Protein AF-A0A948HMK0-F1 (afdb_monomer_lite)

Structure (mmCIF, N/CA/C/O backbone):
data_AF-A0A948HMK0-F1
#
_entry.id   AF-A0A948HMK0-F1
#
loop_
_atom_site.group_PDB
_atom_site.id
_atom_site.type_symbol
_atom_site.label_atom_id
_atom_site.label_alt_id
_atom_site.label_comp_id
_atom_site.label_asym_id
_atom_site.label_entity_id
_atom_site.label_seq_id
_atom_site.pdbx_PDB_ins_code
_atom_site.Cartn_x
_atom_site.Cartn_y
_atom_site.Cartn_z
_atom_site.occupancy
_atom_site.B_iso_or_equiv
_atom_site.auth_seq_id
_atom_site.auth_comp_id
_atom_site.auth_asym_id
_atom_site.auth_atom_id
_atom_site.pdbx_PDB_model_num
ATOM 1 N N . MET A 1 1 ? 12.712 12.125 -10.000 1.00 62.09 1 MET A N 1
ATOM 2 C CA . MET A 1 1 ? 12.623 11.352 -8.738 1.00 62.09 1 MET A CA 1
ATOM 3 C C . MET A 1 1 ? 11.323 11.630 -7.982 1.00 62.09 1 MET A C 1
ATOM 5 O O . MET A 1 1 ? 10.905 10.783 -7.204 1.00 62.09 1 MET A O 1
ATOM 9 N N . ASP A 1 2 ? 10.642 12.752 -8.235 1.00 75.06 2 ASP A N 1
ATOM 10 C CA . ASP A 1 2 ? 9.467 13.175 -7.453 1.00 75.06 2 ASP A CA 1
ATOM 11 C C . ASP A 1 2 ? 8.222 12.293 -7.645 1.00 75.06 2 ASP A C 1
ATOM 13 O O . ASP A 1 2 ? 7.453 12.108 -6.706 1.00 75.06 2 ASP A O 1
ATOM 17 N N . GLY A 1 3 ? 8.066 11.661 -8.815 1.00 87.56 3 GLY A N 1
ATOM 18 C CA . GLY A 1 3 ? 6.916 10.794 -9.107 1.00 87.56 3 GLY A CA 1
ATOM 19 C C . GLY A 1 3 ? 6.846 9.522 -8.255 1.00 87.56 3 GLY A C 1
ATOM 20 O O . GLY A 1 3 ? 5.760 9.115 -7.858 1.00 87.56 3 GLY A O 1
ATOM 21 N N . GLN A 1 4 ? 7.990 8.917 -7.916 1.00 91.50 4 GLN A N 1
ATOM 22 C CA . GLN A 1 4 ? 8.021 7.717 -7.070 1.00 91.50 4 GLN A CA 1
ATOM 23 C C . GLN A 1 4 ? 7.668 8.055 -5.618 1.00 91.50 4 GLN A C 1
ATOM 25 O O . GLN A 1 4 ? 6.854 7.378 -4.995 1.00 91.50 4 GLN A O 1
ATOM 30 N N . LYS A 1 5 ? 8.241 9.144 -5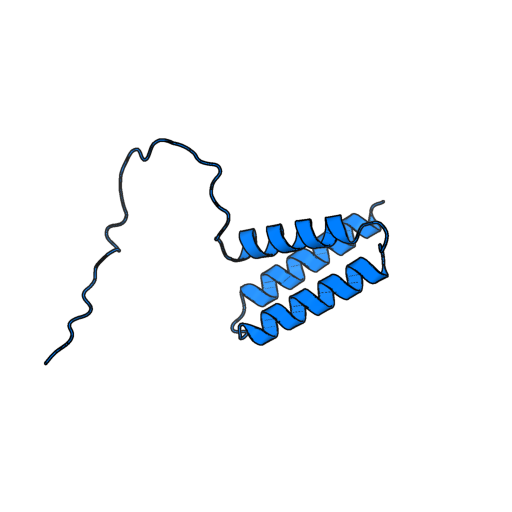.092 1.00 93.00 5 LYS A N 1
ATOM 31 C CA . LYS A 1 5 ? 7.934 9.631 -3.743 1.00 93.00 5 LYS A CA 1
ATOM 32 C C . LYS A 1 5 ? 6.447 9.956 -3.598 1.00 93.00 5 LYS A C 1
ATOM 34 O O . LYS A 1 5 ? 5.846 9.609 -2.585 1.00 93.00 5 LYS A O 1
ATOM 39 N N . GLU A 1 6 ? 5.859 10.589 -4.610 1.00 95.94 6 GLU A N 1
ATOM 40 C CA . GLU A 1 6 ? 4.433 10.906 -4.614 1.00 95.94 6 GLU A CA 1
ATOM 41 C C . GLU A 1 6 ? 3.559 9.649 -4.700 1.00 95.94 6 GLU A C 1
ATOM 43 O O . GLU A 1 6 ? 2.610 9.514 -3.930 1.00 95.94 6 GLU A O 1
ATOM 48 N N . ALA A 1 7 ? 3.914 8.682 -5.551 1.00 95.75 7 ALA A N 1
ATOM 49 C CA . ALA A 1 7 ? 3.207 7.404 -5.629 1.00 95.75 7 ALA A CA 1
ATOM 50 C C . ALA A 1 7 ? 3.213 6.654 -4.287 1.00 95.75 7 ALA A C 1
ATOM 52 O O . ALA A 1 7 ? 2.177 6.149 -3.855 1.00 95.75 7 ALA A O 1
ATOM 53 N N . PHE A 1 8 ? 4.350 6.637 -3.586 1.00 96.19 8 PHE A N 1
ATOM 54 C CA . PHE A 1 8 ? 4.449 6.043 -2.252 1.00 96.19 8 PHE A CA 1
ATOM 55 C C . PHE A 1 8 ? 3.622 6.805 -1.214 1.00 96.19 8 PHE A C 1
ATOM 57 O O . PHE A 1 8 ? 2.937 6.183 -0.405 1.00 96.19 8 PHE A O 1
ATOM 64 N N . ARG A 1 9 ? 3.619 8.142 -1.258 1.00 96.31 9 ARG A N 1
ATOM 65 C CA . ARG A 1 9 ? 2.792 8.969 -0.368 1.00 96.31 9 ARG A CA 1
ATOM 66 C C . ARG A 1 9 ? 1.299 8.682 -0.554 1.00 96.31 9 ARG A C 1
ATOM 68 O O . ARG A 1 9 ? 0.579 8.559 0.436 1.00 96.31 9 ARG A O 1
ATOM 75 N N . LEU A 1 10 ? 0.841 8.566 -1.801 1.00 97.44 10 LEU A N 1
ATOM 76 C CA . LEU A 1 10 ? -0.551 8.249 -2.128 1.00 97.44 10 LEU A CA 1
ATOM 77 C C . LEU A 1 10 ? -0.922 6.826 -1.694 1.00 97.44 10 LEU A C 1
ATOM 79 O O . LEU A 1 10 ? -1.945 6.649 -1.040 1.00 97.44 10 LEU A O 1
ATOM 83 N N . ALA A 1 11 ? -0.064 5.841 -1.971 1.00 97.38 11 ALA A N 1
ATOM 84 C CA . ALA A 1 11 ? -0.258 4.457 -1.537 1.00 97.38 11 ALA A CA 1
ATOM 85 C C . ALA A 1 11 ? -0.357 4.332 -0.006 1.00 97.38 11 ALA A C 1
ATOM 87 O O . ALA A 1 11 ? -1.236 3.644 0.509 1.00 97.38 11 ALA A O 1
ATOM 88 N N . HIS A 1 12 ? 0.498 5.043 0.732 1.00 96.56 12 HIS A N 1
ATOM 89 C CA . HIS A 1 12 ? 0.435 5.080 2.191 1.00 96.56 12 HIS A CA 1
ATOM 90 C C . HIS A 1 12 ? -0.882 5.689 2.700 1.00 96.56 12 HIS A C 1
ATOM 92 O O . HIS A 1 12 ? -1.510 5.150 3.610 1.00 96.56 12 HIS A O 1
ATOM 98 N N . ALA A 1 13 ? -1.333 6.795 2.099 1.00 95.62 13 ALA A N 1
ATOM 99 C CA . ALA A 1 13 ? -2.597 7.430 2.468 1.00 95.62 13 ALA A CA 1
ATOM 100 C C . ALA A 1 13 ? -3.821 6.547 2.156 1.00 95.62 13 ALA A C 1
ATOM 102 O O . ALA A 1 13 ? -4.799 6.577 2.903 1.00 95.62 13 ALA A O 1
ATOM 103 N N . GLU A 1 14 ? -3.770 5.770 1.073 1.00 95.12 14 GLU A N 1
ATOM 104 C CA . GLU A 1 14 ? -4.793 4.789 0.692 1.00 95.12 14 GLU A CA 1
ATOM 105 C C . GLU A 1 14 ? -4.880 3.651 1.726 1.00 95.12 14 GLU A C 1
ATOM 107 O O . GLU A 1 14 ? -5.966 3.361 2.236 1.00 95.12 14 GLU A O 1
ATOM 112 N N . LEU A 1 15 ? -3.733 3.088 2.134 1.00 94.75 15 LEU A N 1
ATOM 113 C CA . LEU A 1 15 ? -3.660 2.103 3.222 1.00 94.75 15 LEU A CA 1
ATOM 114 C C . LEU A 1 15 ? -4.207 2.667 4.540 1.00 94.75 15 LEU A C 1
ATOM 116 O O . LEU A 1 15 ? -5.028 2.027 5.194 1.00 94.75 15 LEU A O 1
ATOM 120 N N . ALA A 1 16 ? -3.805 3.878 4.929 1.00 93.50 16 ALA A N 1
ATOM 121 C CA . ALA A 1 16 ? -4.261 4.484 6.180 1.00 93.50 16 ALA A CA 1
ATOM 122 C C . ALA A 1 16 ? -5.790 4.662 6.218 1.00 93.50 16 ALA A C 1
ATOM 124 O O . ALA A 1 16 ? -6.426 4.360 7.229 1.00 93.50 16 ALA A O 1
ATOM 125 N N . GLN A 1 17 ? -6.398 5.091 5.108 1.00 92.06 17 GLN A N 1
ATOM 126 C CA . GLN A 1 17 ? -7.855 5.228 4.997 1.00 92.06 17 GLN A CA 1
ATOM 127 C C . GLN A 1 17 ? -8.575 3.881 5.104 1.00 92.06 17 GLN A C 1
ATOM 129 O O . GLN A 1 17 ? -9.566 3.764 5.825 1.00 92.06 17 GLN A O 1
ATOM 134 N N . CYS A 1 18 ? -8.054 2.856 4.429 1.00 90.69 18 CYS A N 1
ATOM 135 C CA . CYS A 1 18 ? -8.612 1.507 4.446 1.00 90.69 18 CYS A CA 1
ATOM 136 C C . CYS A 1 18 ? -8.660 0.910 5.870 1.00 90.69 18 CYS A C 1
ATOM 138 O O . CYS A 1 18 ? -9.641 0.275 6.267 1.00 90.69 18 CYS A O 1
ATOM 140 N N . TRP A 1 19 ? -7.634 1.177 6.680 1.00 87.38 19 TRP A N 1
ATOM 141 C CA . TRP A 1 19 ? -7.571 0.720 8.071 1.00 87.38 19 TRP A CA 1
ATOM 142 C C . TRP A 1 19 ? -8.347 1.592 9.064 1.00 87.38 19 TRP A C 1
ATOM 144 O O . TRP A 1 19 ? -8.790 1.070 10.085 1.00 87.38 19 TRP A O 1
ATOM 154 N N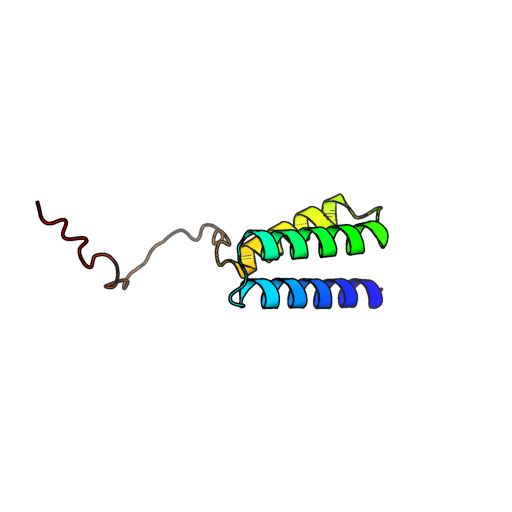 . ALA A 1 20 ? -8.544 2.882 8.777 1.00 83.69 20 ALA A N 1
ATOM 155 C CA . ALA A 1 20 ? -9.378 3.770 9.590 1.00 83.69 20 ALA A CA 1
ATOM 156 C C . ALA A 1 20 ? -10.891 3.529 9.392 1.00 83.69 20 ALA A C 1
ATOM 158 O O . ALA A 1 20 ? -11.694 3.888 10.252 1.00 83.69 20 ALA A O 1
ATOM 159 N N . GLY A 1 21 ? -11.289 2.931 8.265 1.00 77.50 21 GLY A N 1
ATOM 160 C CA . GLY A 1 21 ? -12.682 2.622 7.944 1.00 77.50 21 GLY A CA 1
ATOM 161 C C . GLY A 1 21 ? -13.217 1.329 8.576 1.00 77.50 21 GLY A C 1
ATOM 162 O O . GLY A 1 21 ? -12.476 0.466 9.055 1.00 77.50 21 GLY A O 1
ATOM 163 N N . GLY A 1 22 ? -14.540 1.153 8.495 1.00 80.62 22 GLY A N 1
ATOM 164 C CA . GLY A 1 22 ? -15.266 -0.044 8.949 1.00 80.62 22 GLY A CA 1
ATOM 165 C C . GLY A 1 22 ? -15.097 -1.292 8.070 1.00 80.62 22 GLY A C 1
ATOM 166 O O . GLY A 1 22 ? -15.947 -2.175 8.114 1.00 80.62 22 GLY A O 1
ATOM 167 N N . MET A 1 23 ? -14.040 -1.358 7.255 1.00 89.38 23 MET A N 1
ATOM 168 C CA . MET A 1 23 ? -13.741 -2.503 6.391 1.00 89.38 23 MET A CA 1
ATOM 169 C C . MET A 1 23 ? -13.379 -3.751 7.199 1.00 89.38 23 MET A C 1
ATOM 171 O O . MET A 1 23 ? -12.758 -3.674 8.265 1.00 89.38 23 MET A O 1
ATOM 175 N N . SER A 1 24 ? -13.722 -4.914 6.654 1.00 92.38 24 SER A N 1
ATOM 176 C CA . SER A 1 24 ? -13.297 -6.204 7.186 1.00 92.38 24 SER A CA 1
ATOM 177 C C . SER A 1 24 ? -11.786 -6.415 7.026 1.00 92.38 24 SER A C 1
ATOM 179 O O . SER A 1 24 ? -11.110 -5.766 6.226 1.00 92.38 24 SER A O 1
ATOM 181 N N . ALA A 1 25 ? -11.234 -7.373 7.775 1.00 90.12 25 ALA A N 1
ATOM 182 C CA . ALA A 1 25 ? -9.822 -7.732 7.654 1.00 90.12 25 ALA A CA 1
ATOM 183 C C . ALA A 1 25 ? -9.457 -8.223 6.240 1.00 90.12 25 ALA A C 1
ATOM 185 O O . ALA A 1 25 ? -8.378 -7.900 5.753 1.00 90.12 25 ALA A O 1
ATOM 186 N N . ALA A 1 26 ? -10.349 -8.967 5.578 1.00 93.75 26 ALA A N 1
ATOM 187 C CA . ALA A 1 26 ? -10.113 -9.484 4.230 1.00 93.75 26 ALA A CA 1
ATOM 188 C C . ALA A 1 26 ? -10.029 -8.356 3.191 1.00 93.75 26 ALA A C 1
ATOM 190 O O . ALA A 1 26 ? -9.115 -8.343 2.373 1.00 93.75 26 ALA A O 1
ATOM 191 N N . GLU A 1 27 ? -10.932 -7.375 3.266 1.00 94.12 27 GLU A N 1
ATOM 192 C CA . GLU A 1 27 ? -10.922 -6.213 2.367 1.00 94.12 27 GLU A CA 1
ATOM 193 C C . GLU A 1 27 ? -9.654 -5.375 2.543 1.00 94.12 27 GLU A C 1
ATOM 195 O O . GLU A 1 27 ? -9.058 -4.941 1.561 1.00 94.12 27 GLU A O 1
ATOM 200 N N . ARG A 1 28 ? -9.190 -5.210 3.787 1.00 94.50 28 ARG A N 1
ATOM 201 C CA . ARG A 1 28 ? -7.940 -4.496 4.076 1.00 94.50 28 ARG A CA 1
ATOM 202 C C . ARG A 1 28 ? -6.726 -5.160 3.434 1.00 94.50 28 ARG A C 1
ATOM 204 O O . ARG A 1 28 ? -5.911 -4.484 2.810 1.00 94.50 28 ARG A O 1
ATOM 211 N N . TRP A 1 29 ? -6.619 -6.483 3.542 1.00 95.44 29 TRP A N 1
ATOM 212 C CA . TRP A 1 29 ? -5.521 -7.222 2.916 1.00 95.44 29 TRP A CA 1
ATOM 213 C C . TRP A 1 29 ? -5.618 -7.253 1.388 1.00 95.44 29 TRP A C 1
ATOM 215 O O . TRP A 1 29 ? -4.598 -7.111 0.727 1.00 95.44 29 TRP A O 1
ATOM 225 N N . ALA A 1 30 ? -6.824 -7.301 0.819 1.00 96.56 30 ALA A N 1
ATOM 226 C CA . ALA A 1 30 ? -6.996 -7.183 -0.629 1.00 96.56 30 ALA A CA 1
ATOM 227 C C . ALA A 1 30 ? -6.497 -5.828 -1.170 1.00 96.56 30 ALA A C 1
ATOM 229 O O . ALA A 1 30 ? -5.859 -5.772 -2.221 1.00 96.56 30 ALA A O 1
ATOM 230 N N . VAL A 1 31 ? -6.743 -4.732 -0.441 1.00 95.75 31 VAL A N 1
ATOM 231 C CA . VAL A 1 31 ? -6.215 -3.398 -0.784 1.00 95.75 31 VAL A CA 1
ATOM 232 C C . VAL A 1 31 ? -4.691 -3.365 -0.674 1.00 95.75 31 VAL A C 1
ATOM 234 O O . VAL A 1 31 ? -4.022 -2.812 -1.546 1.00 95.75 31 VAL A O 1
ATOM 237 N N . TYR A 1 32 ? -4.128 -3.981 0.368 1.00 97.12 32 TYR A N 1
ATOM 238 C CA . TYR A 1 32 ? -2.679 -4.117 0.513 1.00 97.12 32 TYR A CA 1
ATOM 239 C C . TYR A 1 32 ? -2.046 -4.831 -0.683 1.00 97.12 32 TYR A C 1
ATOM 241 O O . TYR A 1 32 ? -1.105 -4.297 -1.269 1.00 97.12 32 TYR A O 1
ATOM 249 N N . ASP A 1 33 ? -2.588 -5.980 -1.085 1.00 97.88 33 ASP A N 1
ATOM 250 C CA . ASP A 1 33 ? -2.064 -6.759 -2.209 1.00 97.88 33 ASP A CA 1
ATOM 251 C C . ASP A 1 33 ? -2.163 -5.970 -3.526 1.00 97.88 33 ASP A C 1
ATOM 253 O O . ASP A 1 33 ? -1.190 -5.869 -4.272 1.00 97.88 33 ASP A O 1
ATOM 257 N N . ALA A 1 34 ? -3.291 -5.294 -3.769 1.00 98.12 34 ALA A N 1
ATOM 258 C CA . ALA A 1 34 ? -3.472 -4.460 -4.959 1.00 98.12 34 ALA A CA 1
ATOM 259 C C . ALA A 1 34 ? -2.458 -3.301 -5.036 1.00 98.12 34 ALA A C 1
ATOM 261 O O . ALA A 1 34 ? -1.937 -2.979 -6.110 1.00 98.12 34 ALA A O 1
ATOM 262 N N . ILE A 1 35 ? -2.156 -2.667 -3.899 1.00 98.12 35 ILE A N 1
ATOM 263 C CA . ILE A 1 35 ? -1.142 -1.610 -3.819 1.00 98.12 35 ILE A CA 1
ATOM 264 C C . ILE A 1 35 ? 0.252 -2.189 -4.059 1.00 98.12 35 ILE A C 1
ATOM 266 O O . ILE A 1 35 ? 1.022 -1.596 -4.817 1.00 98.12 35 ILE A O 1
ATOM 270 N N . HIS A 1 36 ? 0.568 -3.330 -3.447 1.00 98.19 36 HIS A N 1
ATOM 271 C CA . HIS A 1 36 ? 1.845 -4.016 -3.622 1.00 98.19 36 HIS A CA 1
ATOM 272 C C . HIS A 1 36 ? 2.099 -4.313 -5.100 1.00 98.19 36 HIS A C 1
ATOM 274 O O . HIS A 1 36 ? 3.120 -3.889 -5.646 1.00 98.19 36 HIS A O 1
ATOM 280 N N . ASP A 1 37 ? 1.139 -4.945 -5.770 1.00 98.25 37 ASP A N 1
ATOM 281 C CA . ASP A 1 37 ? 1.269 -5.344 -7.168 1.00 98.25 37 ASP A CA 1
ATOM 282 C C . ASP A 1 37 ? 1.440 -4.132 -8.088 1.00 98.25 37 ASP A C 1
ATOM 284 O O . ASP A 1 37 ? 2.306 -4.133 -8.966 1.00 98.25 37 ASP A O 1
ATOM 288 N N . ARG A 1 38 ? 0.689 -3.048 -7.843 1.00 98.06 38 ARG A N 1
ATOM 289 C CA . ARG A 1 38 ? 0.830 -1.783 -8.584 1.00 98.06 38 ARG A CA 1
ATOM 290 C C . ARG A 1 38 ? 2.230 -1.183 -8.433 1.00 98.06 38 ARG A C 1
ATOM 292 O O . ARG A 1 38 ? 2.814 -0.744 -9.423 1.00 98.06 38 ARG A O 1
ATOM 299 N N . LEU A 1 39 ? 2.768 -1.146 -7.212 1.00 97.94 39 LEU A N 1
ATOM 300 C CA . LEU A 1 39 ? 4.092 -0.576 -6.949 1.00 97.94 39 LEU A CA 1
ATOM 301 C C . LEU A 1 39 ? 5.211 -1.452 -7.530 1.00 97.94 39 LEU A C 1
ATOM 303 O O . LEU A 1 39 ? 6.142 -0.923 -8.138 1.00 97.94 39 LEU A O 1
ATOM 307 N N . VAL A 1 40 ? 5.117 -2.778 -7.394 1.00 97.94 40 VAL A N 1
ATOM 308 C CA . VAL A 1 40 ? 6.105 -3.721 -7.942 1.00 97.94 40 VAL A CA 1
ATOM 309 C C . VAL A 1 40 ? 6.088 -3.722 -9.467 1.00 97.94 40 VAL A C 1
ATOM 311 O O . VAL A 1 40 ? 7.153 -3.741 -10.078 1.00 97.94 40 VAL A O 1
ATOM 314 N N . ALA A 1 41 ? 4.917 -3.632 -10.101 1.00 97.88 41 ALA A N 1
ATOM 315 C CA . ALA A 1 41 ? 4.826 -3.511 -11.555 1.00 97.88 41 ALA A CA 1
ATOM 316 C C . ALA A 1 41 ? 5.533 -2.247 -12.077 1.00 97.88 41 ALA A C 1
ATOM 318 O O . ALA A 1 41 ? 6.130 -2.269 -13.153 1.00 97.88 41 ALA A O 1
ATOM 319 N N . GLN A 1 42 ? 5.494 -1.153 -11.310 1.00 97.19 42 GLN A N 1
ATOM 320 C CA . GLN A 1 42 ? 6.120 0.113 -11.687 1.00 97.19 42 GLN A CA 1
ATOM 321 C C . GLN A 1 42 ? 7.625 0.161 -11.367 1.00 97.19 42 GLN A C 1
ATOM 323 O O . GLN A 1 42 ? 8.392 0.758 -12.125 1.00 97.19 42 GLN A O 1
ATOM 328 N N . TRP A 1 43 ? 8.060 -0.489 -10.283 1.00 96.94 43 TRP A N 1
ATOM 329 C CA . TRP A 1 43 ? 9.464 -0.553 -9.855 1.00 96.94 43 TRP A CA 1
ATOM 330 C C . TRP A 1 43 ? 9.879 -1.980 -9.461 1.00 96.94 43 TRP A C 1
ATOM 332 O O . TRP A 1 43 ? 10.161 -2.247 -8.290 1.00 96.94 43 TRP A O 1
ATOM 342 N N . PRO A 1 44 ? 9.990 -2.908 -10.429 1.00 96.50 44 PRO A N 1
ATOM 343 C CA . PRO A 1 44 ? 10.245 -4.321 -10.136 1.00 96.50 44 PRO A CA 1
ATOM 344 C C . PRO A 1 44 ? 11.614 -4.555 -9.487 1.00 96.50 44 PRO A C 1
ATOM 346 O O . PRO A 1 44 ? 11.760 -5.426 -8.632 1.00 96.50 44 PRO A O 1
ATOM 349 N N . ALA A 1 45 ? 12.612 -3.730 -9.826 1.00 97.38 45 ALA A N 1
ATOM 350 C CA . ALA A 1 45 ? 13.938 -3.777 -9.209 1.00 97.38 45 ALA A CA 1
ATOM 351 C C . ALA A 1 45 ? 13.922 -3.445 -7.701 1.00 97.38 45 ALA A C 1
ATOM 353 O O . ALA A 1 45 ? 14.861 -3.791 -6.988 1.00 97.38 45 ALA A O 1
ATOM 354 N N . GLU A 1 46 ? 12.860 -2.803 -7.201 1.00 96.31 46 GLU A N 1
ATOM 355 C CA . GLU A 1 46 ? 12.702 -2.418 -5.795 1.00 96.31 46 GLU A CA 1
ATOM 356 C C . GLU A 1 46 ? 11.731 -3.327 -5.021 1.00 96.31 46 GLU A C 1
ATOM 358 O O . GLU A 1 46 ? 11.400 -3.012 -3.880 1.00 96.31 46 GLU A O 1
ATOM 363 N N . ALA A 1 47 ? 11.298 -4.467 -5.576 1.00 95.44 47 ALA A N 1
ATOM 364 C CA . ALA A 1 47 ? 10.250 -5.307 -4.982 1.00 95.44 47 ALA A CA 1
ATOM 365 C C . ALA A 1 47 ? 10.488 -5.651 -3.497 1.00 95.44 47 ALA A C 1
ATOM 367 O O . ALA A 1 47 ? 9.618 -5.433 -2.659 1.00 95.44 47 ALA A O 1
ATOM 368 N N . HIS A 1 48 ? 11.700 -6.086 -3.137 1.00 95.94 48 HIS A N 1
ATOM 369 C CA . HIS A 1 48 ? 12.051 -6.387 -1.741 1.00 95.94 48 HIS A CA 1
ATOM 370 C C . HIS A 1 48 ? 11.935 -5.164 -0.818 1.00 95.94 48 HIS A C 1
ATOM 372 O O . HIS A 1 48 ? 11.491 -5.276 0.325 1.00 95.94 48 HIS A O 1
ATOM 378 N N . ARG A 1 49 ? 12.315 -3.982 -1.315 1.00 96.44 49 ARG A N 1
ATOM 379 C CA . ARG A 1 49 ? 12.217 -2.725 -0.569 1.00 96.44 49 ARG A CA 1
ATOM 380 C C . ARG A 1 49 ? 10.759 -2.302 -0.397 1.00 96.44 49 ARG A C 1
ATOM 382 O O . ARG A 1 49 ? 10.393 -1.860 0.688 1.00 96.44 49 ARG A O 1
ATOM 389 N N . ILE A 1 50 ? 9.943 -2.459 -1.441 1.00 97.62 50 ILE A N 1
ATOM 390 C CA . ILE A 1 50 ? 8.503 -2.172 -1.419 1.00 97.62 50 ILE A CA 1
ATOM 391 C C . ILE A 1 50 ? 7.813 -3.043 -0.367 1.00 97.62 50 ILE A C 1
ATOM 393 O O . ILE A 1 50 ? 7.112 -2.501 0.483 1.00 97.62 50 ILE A O 1
ATOM 397 N N . VAL A 1 51 ? 8.081 -4.354 -0.351 1.00 96.06 51 VAL A N 1
ATOM 398 C CA . VAL A 1 51 ? 7.538 -5.273 0.665 1.00 96.06 51 VAL A CA 1
ATOM 399 C C . VAL A 1 51 ? 7.899 -4.807 2.077 1.00 96.06 51 VAL A C 1
ATOM 401 O O . VAL A 1 51 ? 7.016 -4.650 2.918 1.00 96.06 51 VAL A O 1
ATOM 404 N N . GLY A 1 52 ? 9.182 -4.531 2.341 1.00 95.69 52 GLY A N 1
ATOM 405 C CA . GLY A 1 52 ? 9.626 -4.079 3.663 1.00 95.69 52 GLY A CA 1
ATOM 406 C C . GLY A 1 52 ? 8.963 -2.768 4.097 1.00 95.69 52 GLY A C 1
ATOM 407 O O . GLY A 1 52 ? 8.497 -2.645 5.227 1.00 95.69 52 GLY A O 1
ATOM 408 N N . MET A 1 53 ? 8.863 -1.805 3.181 1.00 96.56 53 MET A N 1
ATOM 409 C CA . MET A 1 53 ? 8.217 -0.519 3.429 1.00 96.56 53 MET A CA 1
ATOM 410 C C . MET A 1 53 ? 6.721 -0.673 3.736 1.00 96.56 53 MET A C 1
ATOM 412 O O . MET A 1 53 ? 6.237 -0.093 4.704 1.00 96.56 53 MET A O 1
ATOM 416 N N . MET A 1 54 ? 5.995 -1.484 2.962 1.00 96.25 54 MET A N 1
ATOM 417 C CA . MET A 1 54 ? 4.560 -1.700 3.163 1.00 96.25 54 MET A CA 1
ATOM 418 C C . MET A 1 54 ? 4.250 -2.424 4.479 1.00 96.25 54 MET A C 1
ATOM 420 O O . MET A 1 54 ? 3.283 -2.072 5.156 1.00 96.25 54 MET A O 1
ATOM 424 N N . VAL A 1 55 ? 5.088 -3.382 4.892 1.00 94.19 55 VAL A N 1
ATOM 425 C CA . VAL A 1 55 ? 4.966 -4.032 6.209 1.00 94.19 55 VAL A CA 1
ATOM 426 C C . VAL A 1 55 ? 5.153 -3.019 7.340 1.00 94.19 55 VAL A C 1
ATOM 428 O O . VAL A 1 55 ? 4.374 -3.032 8.299 1.00 94.19 55 VAL A O 1
ATOM 431 N N . MET A 1 56 ? 6.140 -2.120 7.235 1.00 95.00 56 MET A N 1
ATOM 432 C CA . MET A 1 56 ? 6.322 -1.053 8.228 1.00 95.00 56 MET A CA 1
ATOM 433 C C . MET A 1 56 ? 5.091 -0.150 8.298 1.00 95.00 56 MET A C 1
ATOM 435 O O . MET A 1 56 ? 4.557 0.048 9.385 1.00 95.00 56 MET A O 1
ATOM 439 N N . TRP A 1 57 ? 4.571 0.299 7.154 1.00 95.00 57 TRP A N 1
ATOM 440 C CA . TRP A 1 57 ? 3.368 1.131 7.095 1.00 95.00 57 TRP A CA 1
ATOM 441 C C . TRP A 1 57 ? 2.161 0.486 7.773 1.00 95.00 57 TRP A C 1
ATOM 443 O O . TRP A 1 57 ? 1.523 1.108 8.616 1.00 95.00 57 TRP A O 1
ATOM 453 N N . VAL A 1 58 ? 1.849 -0.777 7.466 1.00 92.31 58 VAL A N 1
ATOM 454 C CA . VAL A 1 58 ? 0.719 -1.473 8.107 1.00 92.31 58 VAL A CA 1
ATOM 455 C C . VAL A 1 58 ? 0.940 -1.618 9.614 1.00 92.31 58 VAL A C 1
ATOM 457 O O . VAL A 1 58 ? -0.007 -1.499 10.391 1.00 92.31 58 VAL A O 1
ATOM 460 N N . THR A 1 59 ? 2.179 -1.852 10.043 1.00 90.81 59 THR A N 1
ATOM 461 C CA . THR A 1 59 ? 2.529 -1.961 11.466 1.00 90.81 59 THR A CA 1
ATOM 462 C C . THR A 1 59 ? 2.337 -0.626 12.195 1.00 90.81 59 THR A C 1
ATOM 464 O O . THR A 1 59 ? 1.791 -0.606 13.300 1.00 90.81 59 THR A O 1
ATOM 467 N N . GLU A 1 60 ? 2.733 0.484 11.568 1.00 91.38 60 GLU A N 1
ATOM 468 C CA . GLU A 1 60 ? 2.522 1.849 12.063 1.00 91.38 60 GLU A CA 1
ATOM 469 C C . GLU A 1 60 ? 1.030 2.195 12.132 1.00 91.38 60 GLU A C 1
ATOM 471 O O . GLU A 1 60 ? 0.539 2.603 13.183 1.00 91.38 60 GLU A O 1
ATOM 476 N N . ILE A 1 61 ? 0.289 1.953 11.047 1.00 90.12 61 ILE A N 1
ATOM 477 C CA . ILE A 1 61 ? -1.151 2.229 10.935 1.00 90.12 61 ILE A CA 1
ATOM 478 C C . ILE A 1 61 ? -1.955 1.463 11.991 1.00 90.12 61 ILE A C 1
ATOM 480 O O . ILE A 1 61 ? -2.887 2.002 12.584 1.00 90.12 61 ILE A O 1
ATOM 484 N N . ARG A 1 62 ? -1.599 0.202 12.254 1.00 86.19 62 ARG A N 1
ATOM 485 C CA . ARG A 1 62 ? -2.274 -0.628 13.262 1.00 86.19 62 ARG A CA 1
ATOM 486 C C . ARG A 1 62 ? -1.925 -0.240 14.701 1.00 86.19 62 ARG A C 1
ATOM 488 O O . ARG A 1 62 ? -2.478 -0.840 15.620 1.00 86.19 62 ARG A O 1
ATOM 495 N N . GLY A 1 63 ? -1.005 0.706 14.910 1.00 79.19 63 GLY A N 1
ATOM 496 C CA . GLY A 1 63 ? -0.505 1.067 16.236 1.00 79.19 63 GLY A CA 1
ATOM 497 C C . GLY A 1 63 ? 0.310 -0.047 16.899 1.00 79.19 63 GLY A C 1
ATOM 498 O O . GLY A 1 63 ? 0.537 -0.010 18.102 1.00 79.19 63 GLY A O 1
ATOM 499 N N . THR A 1 64 ? 0.753 -1.046 16.130 1.00 59.94 64 THR A N 1
ATOM 500 C CA . THR A 1 64 ? 1.543 -2.183 16.624 1.00 59.94 64 THR A CA 1
ATOM 501 C C . THR A 1 64 ? 3.036 -1.975 16.415 1.00 59.94 64 THR A C 1
ATOM 503 O O . THR A 1 64 ? 3.790 -2.943 16.460 1.00 59.94 64 THR A O 1
ATOM 506 N N . CYS A 1 65 ? 3.472 -0.740 16.143 1.00 44.06 65 CYS A N 1
ATOM 507 C CA . CYS A 1 65 ? 4.890 -0.426 16.049 1.00 44.06 65 CYS A CA 1
ATOM 508 C C . CYS A 1 65 ? 5.537 -0.814 17.383 1.00 44.06 65 CYS A C 1
ATOM 510 O O . CYS A 1 65 ? 5.167 -0.233 18.409 1.00 44.06 65 CYS A O 1
ATOM 512 N N . PRO A 1 66 ? 6.437 -1.819 17.417 1.00 48.31 66 PRO A N 1
ATOM 513 C CA . PRO A 1 66 ? 7.166 -2.102 18.634 1.00 48.31 66 PRO A CA 1
ATOM 514 C C . PRO A 1 66 ? 7.959 -0.835 18.923 1.00 48.31 66 PRO A C 1
ATOM 516 O O . PRO A 1 66 ? 8.853 -0.471 18.158 1.00 48.31 66 PRO A O 1
ATOM 519 N N . ALA A 1 67 ? 7.574 -0.121 19.983 1.00 46.88 67 ALA A N 1
ATOM 520 C CA . ALA A 1 67 ? 8.342 1.010 20.465 1.00 46.88 67 ALA A CA 1
ATOM 521 C C . ALA A 1 67 ? 9.814 0.572 20.498 1.00 46.88 67 ALA A C 1
ATOM 523 O O . ALA A 1 67 ? 10.088 -0.535 20.983 1.00 46.88 67 ALA A O 1
ATOM 524 N N . PRO A 1 68 ? 10.760 1.369 19.964 1.00 52.09 68 PRO A N 1
ATOM 525 C CA . PRO A 1 68 ? 12.164 1.054 20.154 1.00 52.09 68 PRO A CA 1
ATOM 526 C C . PRO A 1 68 ? 12.333 0.970 21.660 1.00 52.09 68 PRO A C 1
ATOM 528 O O . PRO A 1 68 ? 12.033 1.950 22.333 1.00 52.09 68 PRO A O 1
ATOM 531 N N . TYR A 1 69 ? 12.674 -0.220 22.152 1.00 46.28 69 TYR A N 1
ATOM 532 C CA . TYR A 1 69 ? 12.935 -0.600 23.537 1.00 46.28 69 TYR A CA 1
ATOM 533 C C . TYR A 1 69 ? 13.489 0.57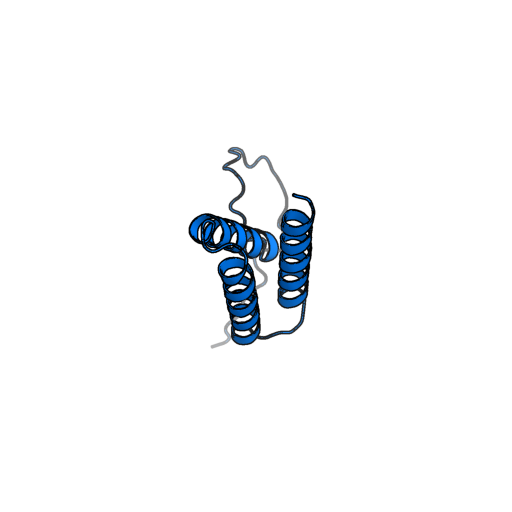9 24.353 1.00 46.28 69 TYR A C 1
ATOM 535 O O . TYR A 1 69 ? 14.687 0.726 24.569 1.00 46.28 69 TYR A O 1
ATOM 543 N N . ARG A 1 70 ? 12.608 1.465 24.815 1.00 43.41 70 ARG A N 1
ATOM 544 C CA . ARG A 1 70 ? 12.935 2.473 25.805 1.00 43.41 70 ARG A CA 1
ATOM 545 C C . ARG A 1 70 ? 12.621 1.808 27.117 1.00 43.41 70 ARG A C 1
ATOM 547 O O . ARG A 1 70 ? 11.492 1.776 27.588 1.00 43.41 70 ARG A O 1
ATOM 554 N N . THR A 1 71 ? 13.668 1.191 27.634 1.00 50.88 71 THR A N 1
ATOM 555 C CA . THR A 1 71 ? 13.837 0.859 29.034 1.00 50.88 71 THR A CA 1
ATOM 556 C C . THR A 1 71 ? 13.376 2.028 29.910 1.00 50.88 71 THR A C 1
ATOM 558 O O . THR A 1 71 ? 13.648 3.185 29.588 1.00 50.88 71 THR A O 1
ATOM 561 N N . ALA A 1 72 ? 12.761 1.673 31.038 1.00 43.91 72 ALA A N 1
ATOM 562 C CA . ALA A 1 72 ? 12.208 2.518 32.098 1.00 43.91 72 ALA A CA 1
ATOM 563 C C . ALA A 1 72 ? 10.775 3.027 31.860 1.00 43.91 72 ALA A C 1
ATOM 565 O O . ALA A 1 72 ? 10.525 4.191 31.554 1.00 43.91 72 ALA A O 1
ATOM 566 N N . ASP A 1 73 ? 9.836 2.116 32.127 1.00 42.09 73 ASP A N 1
ATOM 567 C CA . ASP A 1 73 ? 8.605 2.429 32.850 1.00 42.09 73 ASP A CA 1
ATOM 568 C C . ASP A 1 73 ? 8.965 3.257 34.095 1.00 42.09 73 ASP A C 1
ATOM 570 O O . ASP A 1 73 ? 9.502 2.759 35.086 1.00 42.09 73 ASP A O 1
ATOM 574 N N . ALA A 1 74 ? 8.755 4.562 33.978 1.00 42.91 74 ALA A N 1
ATOM 575 C CA . ALA A 1 74 ? 8.636 5.470 35.095 1.00 42.91 74 ALA A CA 1
ATOM 576 C C . ALA A 1 74 ? 7.230 6.065 35.037 1.00 42.91 74 ALA A C 1
ATOM 578 O O . ALA A 1 74 ? 7.047 7.221 34.673 1.00 42.91 74 ALA A O 1
ATOM 579 N N . GLY A 1 75 ? 6.249 5.256 35.429 1.00 46.09 75 GLY A N 1
ATOM 580 C CA . GLY A 1 75 ? 5.176 5.738 36.282 1.00 46.09 75 GLY A CA 1
ATOM 581 C C . GLY A 1 75 ? 3.917 6.238 35.579 1.00 46.09 75 GLY A C 1
ATOM 582 O O . GLY A 1 75 ? 3.904 7.273 34.924 1.00 46.09 75 GLY A O 1
ATOM 583 N N . LEU A 1 76 ? 2.826 5.566 35.953 1.00 48.28 76 LEU A N 1
ATOM 584 C CA . LEU A 1 76 ? 1.485 6.121 36.147 1.00 48.28 76 LEU A CA 1
ATOM 585 C C . LEU A 1 76 ? 0.687 6.421 34.872 1.00 48.28 76 LEU A C 1
ATOM 587 O O . LEU A 1 76 ? 0.682 7.534 34.360 1.00 48.28 76 LEU A O 1
ATOM 591 N N . SER A 1 77 ? -0.169 5.467 34.499 1.00 46.94 77 SER A N 1
ATOM 592 C CA . SER A 1 77 ? -1.619 5.574 34.749 1.00 46.94 77 SER A CA 1
ATOM 593 C C . SER A 1 77 ? -2.414 4.856 33.658 1.00 46.94 77 SER A C 1
ATOM 595 O O . SER A 1 77 ? -2.805 5.473 32.674 1.00 46.94 77 SER A O 1
ATOM 597 N N . ASP A 1 78 ? -2.750 3.584 33.883 1.00 43.62 78 ASP A N 1
ATOM 598 C CA . ASP A 1 78 ? -3.774 2.895 33.092 1.00 43.62 78 ASP A CA 1
ATOM 599 C C . ASP A 1 78 ? -4.781 2.193 34.017 1.00 43.62 78 ASP A C 1
ATOM 601 O O . ASP A 1 78 ? -4.927 0.973 34.067 1.00 43.62 78 ASP A O 1
ATOM 605 N N . SER A 1 79 ? -5.509 3.007 34.787 1.00 46.03 79 SER A N 1
ATOM 606 C CA . SER A 1 79 ? -6.695 2.609 35.566 1.00 46.03 79 SER A CA 1
ATOM 607 C C . SER A 1 79 ? -7.889 2.174 34.688 1.00 46.03 79 SER A C 1
ATOM 609 O O . SER A 1 79 ? -9.041 2.307 35.098 1.00 46.03 79 SER A O 1
ATOM 611 N N . ALA A 1 80 ? -7.647 1.662 33.479 1.00 46.19 80 ALA A N 1
ATOM 612 C CA . ALA A 1 80 ? -8.665 1.131 32.573 1.00 46.19 80 ALA A CA 1
ATOM 613 C C . ALA A 1 80 ? -8.500 -0.373 32.288 1.00 46.19 80 ALA A C 1
ATOM 615 O O . ALA A 1 80 ? -9.363 -0.973 31.645 1.00 46.19 80 ALA A O 1
ATOM 616 N N . LEU A 1 81 ? -7.450 -1.014 32.809 1.00 54.34 81 LEU A N 1
ATOM 617 C CA .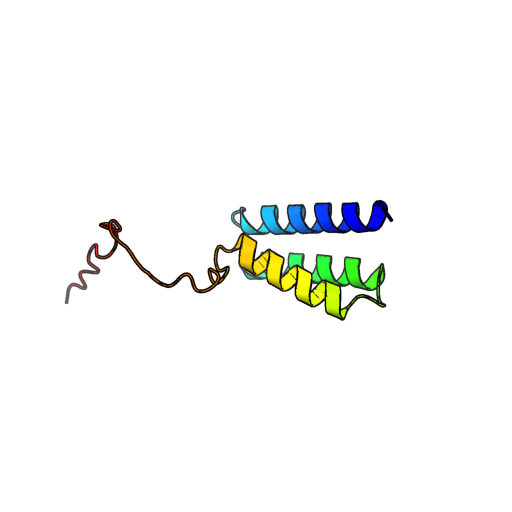 LEU A 1 81 ? -7.348 -2.470 32.835 1.00 54.34 81 LEU A CA 1
ATOM 618 C C . LEU A 1 81 ? -8.162 -3.013 34.017 1.00 54.34 81 LEU A C 1
ATOM 620 O O . LEU A 1 81 ? -7.905 -2.661 35.163 1.00 54.34 81 LEU A O 1
ATOM 624 N N . LEU A 1 82 ? -9.090 -3.933 33.722 1.00 56.16 82 LEU A N 1
ATOM 625 C CA . LEU A 1 82 ? -9.883 -4.754 34.657 1.00 56.16 82 LEU A CA 1
ATOM 626 C C . LEU A 1 82 ? -11.263 -4.200 35.079 1.00 56.16 82 LEU A C 1
ATOM 628 O O . LEU A 1 82 ? -11.568 -4.085 36.265 1.00 56.16 82 LEU A O 1
ATOM 632 N N . ARG A 1 83 ? -12.189 -4.013 34.127 1.00 49.50 83 ARG A N 1
ATOM 633 C CA . ARG A 1 83 ? -13.624 -4.230 34.416 1.00 49.50 83 ARG A CA 1
ATOM 634 C C . ARG A 1 83 ? -14.079 -5.603 33.924 1.00 49.50 83 ARG A C 1
ATOM 636 O O . ARG A 1 83 ? -14.587 -5.754 32.825 1.00 49.50 83 ARG A O 1
ATOM 643 N N . ALA A 1 84 ? -13.856 -6.577 34.803 1.00 49.06 84 ALA A N 1
ATOM 644 C CA . ALA A 1 84 ? -14.743 -7.691 35.132 1.00 49.06 84 ALA A CA 1
ATOM 645 C C . ALA A 1 84 ? -15.557 -8.336 33.988 1.00 49.06 84 ALA A C 1
ATOM 647 O O . ALA A 1 84 ? -16.726 -8.013 33.787 1.00 49.06 84 ALA A O 1
ATOM 648 N N . CYS A 1 85 ? -15.002 -9.385 33.375 1.00 46.06 85 CYS A N 1
ATOM 649 C CA . CYS A 1 85 ? -15.823 -10.502 32.911 1.00 46.06 85 CYS A CA 1
ATOM 650 C C . CYS A 1 85 ? -16.359 -11.237 34.151 1.00 46.06 85 CYS A C 1
ATOM 652 O O . CYS A 1 85 ? -15.658 -12.066 34.728 1.00 46.06 85 CYS A O 1
ATOM 654 N N . ARG A 1 86 ? -17.578 -10.914 34.599 1.00 50.81 86 ARG A N 1
ATOM 655 C CA . ARG A 1 86 ? -18.336 -11.834 35.457 1.00 50.81 86 ARG A CA 1
ATOM 656 C C . ARG A 1 86 ? -18.970 -12.882 34.549 1.00 50.81 86 ARG A C 1
ATOM 658 O O . ARG A 1 86 ? -19.816 -12.553 33.727 1.00 50.81 86 ARG A O 1
ATOM 665 N N . ILE A 1 87 ? -18.499 -14.115 34.676 1.00 48.69 87 ILE A N 1
ATOM 666 C CA . ILE A 1 87 ? -19.174 -15.309 34.175 1.00 48.69 87 ILE A CA 1
ATOM 667 C C . ILE A 1 87 ? -20.096 -15.746 35.319 1.00 48.69 87 ILE A C 1
ATOM 669 O O . ILE A 1 87 ? -19.597 -16.127 36.376 1.00 48.69 87 ILE A O 1
ATOM 673 N N . A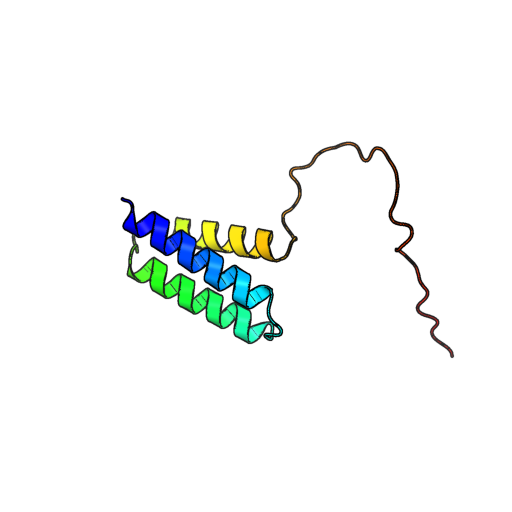SP A 1 88 ? -21.410 -15.608 35.138 1.00 50.75 88 ASP A N 1
ATOM 674 C CA . ASP A 1 88 ? -22.411 -16.261 35.991 1.00 50.75 88 ASP A CA 1
ATOM 675 C C . ASP A 1 88 ? -22.455 -17.755 35.628 1.00 50.75 88 ASP A C 1
ATOM 677 O O . ASP A 1 88 ? -22.489 -18.106 34.444 1.00 50.75 88 ASP A O 1
ATOM 681 N N . SER A 1 89 ? -22.431 -18.615 36.647 1.00 46.75 89 SER A N 1
ATOM 682 C CA . SER A 1 89 ? -22.697 -20.056 36.569 1.00 46.75 89 SER A CA 1
ATOM 683 C C . SER A 1 89 ? -23.814 -20.419 37.530 1.00 46.75 89 SER A C 1
ATOM 685 O O . SER A 1 89 ? -23.955 -19.723 38.559 1.00 46.75 89 SER A O 1
#

Sequence (89 aa):
MDGQKEAFRLAHAELAQCWAGGMSAAERWAVYDAIHDRLVAQWPAEAHRIVGMMVMWVTEIRGTCPAPYRTADAGLSDSALLRACRID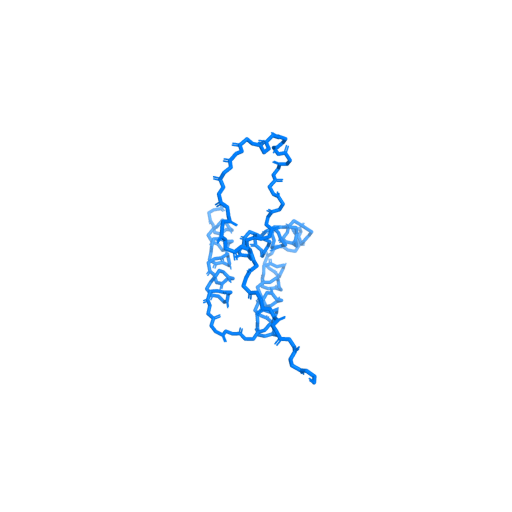S

pLDDT: mean 79.95, std 21.31, range [42.09, 98.25]

Foldseek 3Di:
DVVLVVLVVVLLVQLLVCLVDPDDPVVSVVSLVVSLVVSCVVPVVCSVVSVVVSVVSNCVSVVVPPDPPPPDPDDDDDPPPDDDPDDDD

Secondary structure (DSSP, 8-state):
-HHHHHHHHHHHHHHHHHHHSS--HHHHHHHHHHHHHHHHHH-GGGHHHHHHHHHHHHHHHTT---------------TTS--------

Radius of gyration: 18.72 Å; chains: 1; bounding box: 37×33×48 Å